Protein AF-A0A0D2I073-F1 (afdb_monomer)

Structure (mmCIF, N/CA/C/O backbone):
data_AF-A0A0D2I073-F1
#
_entry.id   AF-A0A0D2I073-F1
#
loop_
_atom_site.group_PDB
_atom_site.id
_atom_site.type_symbol
_atom_site.label_atom_id
_atom_site.label_alt_id
_atom_site.label_comp_id
_atom_site.label_asym_id
_atom_site.label_entity_id
_atom_site.label_seq_id
_atom_site.pdbx_PDB_ins_code
_atom_site.Cartn_x
_atom_site.Cartn_y
_atom_site.Cartn_z
_atom_site.occupancy
_atom_site.B_iso_or_equiv
_atom_site.auth_seq_id
_atom_site.auth_comp_id
_atom_site.auth_asym_id
_atom_site.auth_atom_id
_atom_site.pdbx_PDB_model_num
ATOM 1 N N . MET A 1 1 ? 15.709 17.221 -15.266 1.00 80.88 1 MET A N 1
ATOM 2 C CA . MET A 1 1 ? 14.458 16.594 -14.793 1.00 80.88 1 MET A CA 1
ATOM 3 C C . MET A 1 1 ? 14.017 17.313 -13.539 1.00 80.88 1 MET A C 1
ATOM 5 O O . MET A 1 1 ? 14.878 17.790 -12.811 1.00 80.88 1 MET A O 1
ATOM 9 N N . ASP A 1 2 ? 12.710 17.431 -13.332 1.00 91.00 2 ASP A N 1
ATOM 10 C CA . ASP A 1 2 ? 12.152 17.957 -12.087 1.00 91.00 2 ASP A CA 1
ATOM 11 C C . ASP A 1 2 ? 12.495 16.986 -10.938 1.00 91.00 2 ASP A C 1
ATOM 13 O O . ASP A 1 2 ? 12.183 15.798 -11.065 1.00 91.00 2 ASP A O 1
ATOM 17 N N . PRO A 1 3 ? 13.167 17.436 -9.860 1.00 91.12 3 PRO A N 1
ATOM 18 C CA . PRO A 1 3 ? 13.613 16.556 -8.779 1.00 91.12 3 PRO A CA 1
ATOM 19 C C . PRO A 1 3 ? 12.459 15.876 -8.035 1.00 91.12 3 PRO A C 1
ATOM 21 O O . PRO A 1 3 ? 12.685 14.848 -7.413 1.00 91.12 3 PRO A O 1
ATOM 24 N N . ARG A 1 4 ? 11.228 16.397 -8.144 1.00 90.69 4 ARG A N 1
ATOM 25 C CA . ARG A 1 4 ? 10.030 15.818 -7.516 1.00 90.69 4 ARG A CA 1
ATOM 26 C C . ARG A 1 4 ? 9.589 14.490 -8.133 1.00 90.69 4 ARG A C 1
ATOM 28 O O . ARG A 1 4 ? 8.797 13.774 -7.535 1.00 90.69 4 ARG A O 1
ATOM 35 N N . TYR A 1 5 ? 10.021 14.198 -9.362 1.00 90.38 5 TYR A N 1
ATOM 36 C CA . TYR A 1 5 ? 9.521 13.068 -10.156 1.00 90.38 5 TYR A CA 1
ATOM 37 C C . TYR A 1 5 ? 10.647 12.107 -10.541 1.00 90.38 5 TYR A C 1
ATOM 39 O O . TYR A 1 5 ? 10.745 11.662 -11.687 1.00 90.38 5 TYR A O 1
ATOM 47 N N . VAL A 1 6 ? 11.521 11.804 -9.580 1.00 88.62 6 VAL A N 1
ATOM 48 C CA . VAL A 1 6 ? 12.646 10.881 -9.754 1.00 88.62 6 VAL A CA 1
ATOM 49 C C . VAL A 1 6 ? 12.454 9.675 -8.841 1.00 88.62 6 VAL A C 1
ATOM 51 O O . VAL A 1 6 ? 12.635 9.767 -7.635 1.00 88.62 6 VAL A O 1
ATOM 54 N N . MET A 1 7 ? 12.133 8.518 -9.423 1.00 86.69 7 MET A N 1
ATOM 55 C CA . MET A 1 7 ? 12.088 7.253 -8.683 1.00 86.69 7 MET A CA 1
ATOM 56 C C . MET A 1 7 ? 13.390 6.475 -8.861 1.00 86.69 7 MET 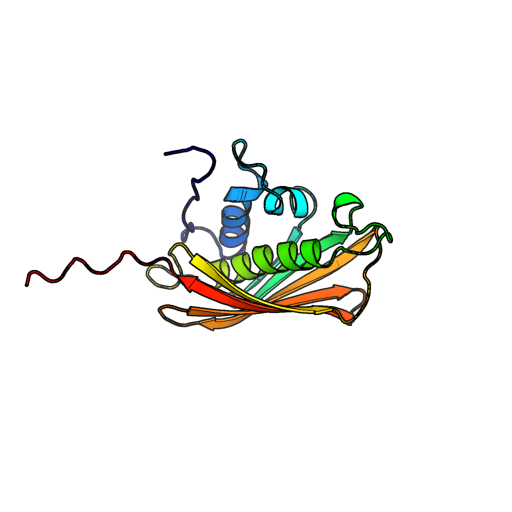A C 1
ATOM 58 O O . MET A 1 7 ? 13.836 6.258 -9.991 1.00 86.69 7 MET A O 1
ATOM 62 N N . LYS A 1 8 ? 13.981 6.001 -7.761 1.00 88.88 8 LYS A N 1
ATOM 63 C CA . LYS A 1 8 ? 15.064 5.014 -7.819 1.00 88.88 8 LYS A CA 1
ATOM 64 C C . LYS A 1 8 ? 14.485 3.658 -8.224 1.00 88.88 8 LYS A C 1
ATOM 66 O O . LYS A 1 8 ? 13.370 3.297 -7.844 1.00 88.88 8 LYS A O 1
ATOM 71 N N . GLY A 1 9 ? 15.256 2.907 -9.005 1.00 90.62 9 GLY A N 1
ATOM 72 C CA . GLY A 1 9 ? 14.909 1.538 -9.382 1.00 90.62 9 GLY A CA 1
ATOM 73 C C . GLY A 1 9 ? 14.921 0.573 -8.193 1.00 90.62 9 GLY A C 1
ATOM 74 O O . GLY A 1 9 ? 15.298 0.925 -7.076 1.00 90.62 9 GLY A O 1
ATOM 75 N N . ILE A 1 10 ? 14.523 -0.670 -8.452 1.00 94.75 10 ILE A N 1
ATOM 76 C CA . ILE A 1 10 ? 14.553 -1.746 -7.458 1.00 94.75 10 ILE A CA 1
ATOM 77 C C . ILE A 1 10 ? 16.004 -2.208 -7.258 1.00 94.75 10 ILE A C 1
ATOM 79 O O . ILE A 1 10 ? 16.651 -2.642 -8.211 1.00 94.75 10 ILE A O 1
ATOM 83 N N . ASP A 1 11 ? 16.503 -2.171 -6.020 1.00 95.81 11 ASP A N 1
ATOM 84 C CA . ASP A 1 11 ? 17.802 -2.756 -5.678 1.00 95.81 11 ASP A CA 1
ATOM 85 C C . ASP A 1 11 ? 17.664 -4.270 -5.441 1.00 95.81 11 ASP A C 1
ATOM 87 O O . ASP A 1 11 ? 17.177 -4.742 -4.408 1.00 95.81 11 ASP A O 1
ATOM 91 N N . PHE A 1 12 ? 18.084 -5.053 -6.436 1.00 96.81 12 PHE A N 1
ATOM 92 C CA . PHE A 1 12 ? 18.025 -6.512 -6.380 1.00 96.81 12 PHE A CA 1
ATOM 93 C C . PHE A 1 12 ? 19.094 -7.148 -5.482 1.00 96.81 12 PHE A C 1
ATOM 95 O O . PHE A 1 12 ? 18.963 -8.336 -5.185 1.00 96.81 12 PHE A O 1
ATOM 102 N N . SER A 1 13 ? 20.103 -6.392 -5.032 1.00 97.06 13 SER A N 1
ATOM 103 C CA . SER A 1 13 ? 21.147 -6.889 -4.124 1.00 97.06 13 SER A CA 1
ATOM 104 C C . SER A 1 13 ? 20.671 -7.011 -2.673 1.00 97.06 13 SER A C 1
ATOM 106 O O . SER A 1 13 ? 21.214 -7.809 -1.908 1.00 97.06 13 SER A O 1
ATOM 108 N N . LEU A 1 14 ? 19.624 -6.265 -2.305 1.00 97.38 14 LEU A N 1
ATOM 109 C CA . LEU A 1 14 ? 19.027 -6.312 -0.976 1.00 97.38 14 LEU A CA 1
ATOM 110 C C . LEU A 1 14 ? 18.220 -7.603 -0.760 1.00 97.38 14 LEU A C 1
ATOM 112 O O . LEU A 1 14 ? 17.572 -8.096 -1.699 1.00 97.38 14 LEU A O 1
ATOM 116 N N . PRO A 1 15 ? 18.171 -8.123 0.485 1.00 97.50 15 PRO A N 1
ATOM 117 C CA . PRO A 1 15 ? 17.212 -9.159 0.830 1.00 97.50 15 PRO A CA 1
ATOM 118 C C . PRO A 1 15 ? 15.774 -8.664 0.608 1.00 97.50 15 PRO A C 1
ATOM 120 O O . PRO A 1 15 ? 15.489 -7.466 0.570 1.00 97.50 15 PRO A O 1
ATOM 123 N N . LEU A 1 16 ? 14.852 -9.606 0.397 1.00 97.44 16 LEU A N 1
ATOM 124 C CA . LEU A 1 16 ? 13.526 -9.317 -0.157 1.00 97.44 16 LEU A CA 1
ATOM 125 C C . LEU A 1 16 ? 12.739 -8.267 0.645 1.00 97.44 16 LEU A C 1
ATOM 127 O O . LEU A 1 16 ? 12.080 -7.409 0.059 1.00 97.44 16 LEU A O 1
ATOM 131 N N . ARG A 1 17 ? 12.804 -8.331 1.977 1.00 97.56 17 ARG A N 1
ATOM 132 C CA . ARG A 1 17 ? 12.098 -7.388 2.848 1.00 97.56 17 ARG A CA 1
ATOM 133 C C . ARG A 1 17 ? 12.689 -5.984 2.734 1.00 97.56 17 ARG A C 1
ATOM 135 O O . ARG A 1 17 ? 11.946 -5.019 2.575 1.00 97.56 17 ARG A O 1
ATOM 142 N N . GLU A 1 18 ? 14.010 -5.879 2.777 1.00 97.56 18 GLU A N 1
ATOM 143 C CA . GLU A 1 18 ? 14.757 -4.627 2.684 1.00 97.56 18 GLU A CA 1
ATOM 144 C C . GLU A 1 18 ? 14.563 -3.976 1.316 1.00 97.56 18 GLU A C 1
ATOM 146 O O . GLU A 1 18 ? 14.343 -2.774 1.257 1.00 97.56 18 GLU A O 1
ATOM 151 N N . ARG A 1 19 ? 14.525 -4.760 0.233 1.00 96.38 19 ARG A N 1
ATOM 152 C CA . ARG A 1 19 ? 14.188 -4.276 -1.115 1.00 96.38 19 ARG A CA 1
ATOM 153 C C . ARG A 1 19 ? 12.846 -3.550 -1.148 1.00 96.38 19 ARG A C 1
ATOM 155 O O . ARG A 1 19 ? 12.737 -2.475 -1.730 1.00 96.38 19 ARG A O 1
ATOM 162 N N . VAL A 1 20 ? 11.818 -4.154 -0.554 1.00 97.31 20 VAL A N 1
ATOM 163 C CA . VAL A 1 20 ? 10.467 -3.583 -0.528 1.00 97.31 20 VAL A CA 1
ATOM 164 C C . VAL A 1 20 ? 10.431 -2.293 0.291 1.00 97.31 20 VAL A C 1
ATOM 166 O O . VAL A 1 20 ? 9.860 -1.298 -0.154 1.00 97.31 20 VAL A O 1
ATOM 169 N N . ILE A 1 21 ? 11.064 -2.300 1.465 1.00 96.31 21 ILE A N 1
ATOM 170 C CA . ILE A 1 21 ? 11.138 -1.127 2.343 1.00 96.31 21 ILE A CA 1
ATOM 171 C C . ILE A 1 21 ? 11.914 0.002 1.659 1.00 96.31 21 ILE A C 1
ATOM 173 O O . ILE A 1 21 ? 11.433 1.129 1.619 1.00 96.31 21 ILE A O 1
ATOM 177 N N . GLU A 1 22 ? 13.075 -0.292 1.074 1.00 95.69 22 GLU A N 1
ATOM 178 C CA . GLU A 1 22 ? 13.909 0.704 0.400 1.00 95.69 22 GLU A CA 1
ATOM 179 C C . GLU A 1 22 ? 13.203 1.297 -0.823 1.00 95.69 22 GLU A C 1
ATOM 181 O O . GLU A 1 22 ? 13.269 2.503 -1.051 1.00 95.69 22 GLU A O 1
ATOM 186 N N . TYR A 1 23 ? 12.439 0.490 -1.566 1.00 95.06 23 TYR A N 1
ATOM 187 C CA . TYR A 1 23 ? 11.614 1.018 -2.647 1.00 95.06 23 TYR A CA 1
ATOM 188 C C . TYR A 1 23 ? 10.538 1.986 -2.133 1.00 95.06 23 TYR A C 1
ATOM 190 O O . TYR A 1 23 ? 10.316 3.031 -2.742 1.00 95.06 23 TYR A O 1
ATOM 198 N N . GLN A 1 24 ? 9.892 1.683 -1.004 1.00 94.31 24 GLN A N 1
ATOM 199 C CA . GLN A 1 24 ? 8.856 2.539 -0.417 1.00 94.31 24 GLN A CA 1
ATOM 200 C C . GLN A 1 24 ? 9.396 3.918 0.005 1.00 94.31 24 GLN A C 1
ATOM 202 O O . GLN A 1 24 ? 8.706 4.933 -0.120 1.00 94.31 24 GLN A O 1
ATOM 207 N N . LYS A 1 25 ? 10.659 3.986 0.440 1.00 93.88 25 LYS A N 1
ATOM 208 C CA . LYS A 1 25 ? 11.310 5.249 0.821 1.00 93.88 25 LYS A CA 1
ATOM 209 C C . LYS A 1 25 ? 11.401 6.262 -0.313 1.00 93.88 25 LYS A C 1
ATOM 211 O O . LYS A 1 25 ? 11.482 7.452 -0.027 1.00 93.88 25 LYS A O 1
ATOM 216 N N . ASN A 1 26 ? 11.327 5.823 -1.575 1.00 91.50 26 ASN A N 1
ATOM 217 C CA . ASN A 1 26 ? 11.340 6.731 -2.724 1.00 91.50 26 ASN A CA 1
ATOM 218 C C . ASN A 1 26 ? 10.254 7.810 -2.669 1.00 91.50 26 ASN A C 1
ATOM 220 O O . ASN A 1 26 ? 10.450 8.859 -3.261 1.00 91.50 26 ASN A O 1
ATOM 224 N N . PHE A 1 27 ? 9.125 7.561 -2.003 1.00 90.19 27 PHE A N 1
ATOM 225 C CA . PHE A 1 27 ? 8.066 8.562 -1.850 1.00 90.19 27 PHE A CA 1
ATOM 226 C C . PHE A 1 27 ? 7.795 8.922 -0.385 1.00 90.19 27 PHE A C 1
ATOM 228 O O . PHE A 1 27 ? 7.340 10.027 -0.101 1.00 90.19 27 PHE A O 1
ATOM 235 N N . LEU A 1 28 ? 8.105 8.039 0.573 1.00 94.19 28 LEU A N 1
ATOM 236 C CA . LEU A 1 28 ? 7.921 8.353 1.995 1.00 94.19 28 LEU A CA 1
ATOM 237 C C . LEU A 1 28 ? 8.988 9.300 2.555 1.00 94.19 28 LEU A C 1
ATOM 239 O O . LEU A 1 28 ? 8.660 10.133 3.402 1.00 94.19 28 LEU A O 1
ATOM 243 N N . GLU A 1 29 ? 10.234 9.177 2.089 1.00 94.19 29 GLU A N 1
ATOM 244 C CA . GLU A 1 29 ? 11.407 9.871 2.642 1.00 94.19 29 GLU A CA 1
ATOM 245 C C . GLU A 1 29 ? 12.061 10.848 1.647 1.00 94.19 29 GLU A C 1
ATOM 247 O O . GLU A 1 29 ? 13.080 11.454 1.973 1.00 94.19 29 GLU A O 1
ATOM 252 N N . ASP A 1 30 ? 11.500 11.031 0.445 1.00 93.94 30 ASP A N 1
ATOM 253 C CA . ASP A 1 30 ? 12.025 12.004 -0.520 1.00 93.94 30 ASP A CA 1
ATOM 254 C C . ASP A 1 30 ? 11.746 13.445 -0.046 1.00 93.94 30 ASP A C 1
ATOM 256 O O . ASP A 1 30 ? 10.582 13.847 0.036 1.00 93.94 30 ASP A O 1
ATOM 260 N N . PRO A 1 31 ? 12.785 14.257 0.239 1.00 93.81 31 PRO A N 1
ATOM 261 C CA . PRO A 1 31 ? 12.608 15.634 0.697 1.00 93.81 31 PRO A CA 1
ATOM 262 C C . PRO A 1 31 ? 12.015 16.562 -0.373 1.00 93.81 31 PRO A C 1
ATOM 264 O O . PRO A 1 31 ? 11.593 17.670 -0.049 1.00 93.81 31 PRO A O 1
ATOM 267 N N . ASN A 1 32 ? 11.997 16.140 -1.640 1.00 95.00 32 ASN A N 1
ATOM 268 C CA . ASN A 1 32 ? 11.430 16.906 -2.745 1.00 95.00 32 ASN A CA 1
ATOM 269 C C . ASN A 1 32 ? 9.980 16.505 -3.049 1.00 95.00 32 ASN A C 1
ATOM 271 O O . ASN A 1 32 ? 9.337 17.172 -3.858 1.00 95.00 32 ASN A O 1
ATOM 275 N N . PHE A 1 33 ? 9.448 15.447 -2.428 1.00 94.25 33 PHE A N 1
ATOM 276 C CA . PHE A 1 33 ? 8.113 14.933 -2.718 1.00 94.25 33 PHE A CA 1
ATOM 277 C C . PHE A 1 33 ? 7.195 14.986 -1.490 1.00 94.25 33 PHE A C 1
ATOM 279 O O . PHE A 1 33 ? 7.474 14.425 -0.431 1.00 94.25 33 PHE A O 1
ATOM 286 N N . ASP A 1 34 ? 6.049 15.647 -1.652 1.00 93.00 34 ASP A N 1
ATOM 287 C CA . ASP A 1 34 ? 5.011 15.753 -0.621 1.00 93.00 34 ASP A CA 1
ATOM 288 C C . ASP A 1 34 ? 3.623 15.524 -1.233 1.00 93.00 34 ASP A C 1
ATOM 290 O O . ASP A 1 34 ? 2.741 16.382 -1.231 1.00 93.00 34 ASP A O 1
ATOM 294 N N . GLY A 1 35 ? 3.469 14.364 -1.876 1.00 93.38 35 GLY A N 1
ATOM 295 C CA . GLY A 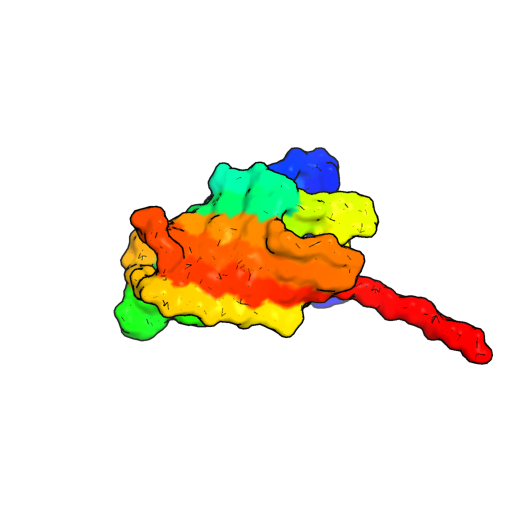1 35 ? 2.208 13.925 -2.466 1.00 93.38 35 GLY A CA 1
ATOM 296 C C . GLY A 1 35 ? 1.194 13.439 -1.428 1.00 93.38 35 GLY A C 1
ATOM 297 O O . GLY A 1 35 ? 1.526 13.129 -0.283 1.00 93.38 35 GLY A O 1
ATOM 298 N N . PHE A 1 36 ? -0.072 13.337 -1.840 1.00 93.94 36 PHE A N 1
ATOM 299 C CA . PHE A 1 36 ? -1.153 12.845 -0.973 1.00 93.94 36 PHE A CA 1
ATOM 300 C C . PHE A 1 36 ? -0.951 11.381 -0.536 1.00 93.94 36 PHE A C 1
ATOM 302 O O . PHE A 1 36 ? -1.451 10.968 0.507 1.00 93.94 36 PHE A O 1
ATOM 309 N N . ASP A 1 37 ? -0.230 10.600 -1.334 1.00 92.81 37 ASP A N 1
ATOM 310 C CA . ASP A 1 37 ? 0.204 9.234 -1.061 1.00 92.81 37 ASP A CA 1
ATOM 311 C C . ASP A 1 37 ? 1.284 9.178 0.020 1.00 92.81 37 ASP A C 1
ATOM 313 O O . ASP A 1 37 ? 1.138 8.434 0.993 1.00 92.81 37 ASP A O 1
ATOM 317 N N . ALA A 1 38 ? 2.317 10.016 -0.100 1.00 94.94 38 ALA A N 1
ATOM 318 C CA . ALA A 1 38 ? 3.325 10.178 0.937 1.00 94.94 38 ALA A CA 1
ATOM 319 C C . ALA A 1 38 ? 2.668 10.624 2.246 1.00 94.94 38 ALA A C 1
ATOM 321 O O . ALA A 1 38 ? 2.868 9.993 3.282 1.00 94.94 38 ALA A O 1
ATOM 322 N N . TYR A 1 39 ? 1.805 11.640 2.187 1.00 94.25 39 TYR A N 1
ATOM 323 C CA . TYR A 1 39 ? 1.067 12.139 3.345 1.00 94.25 39 TYR A CA 1
ATOM 324 C C . TYR A 1 39 ? 0.217 11.055 4.027 1.00 94.25 39 TYR A C 1
ATOM 326 O O . TYR A 1 39 ? 0.189 10.992 5.251 1.00 94.25 39 TYR A O 1
ATOM 3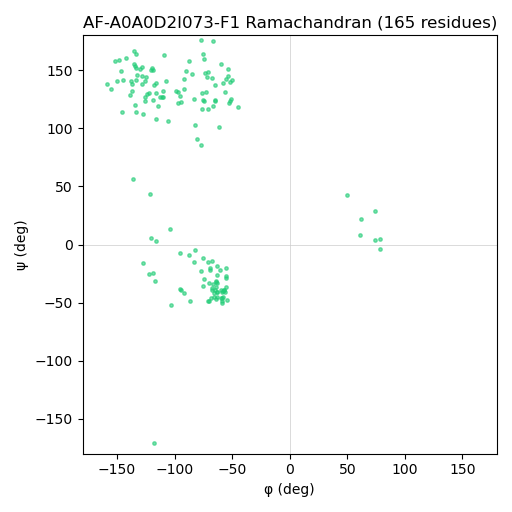34 N N . ALA A 1 40 ? -0.421 10.163 3.260 1.00 95.38 40 ALA A N 1
ATOM 335 C CA . ALA A 1 40 ? -1.278 9.114 3.812 1.00 95.38 40 ALA A CA 1
ATOM 336 C C . ALA A 1 40 ? -0.525 8.011 4.584 1.00 95.38 40 ALA A C 1
ATOM 338 O O . ALA A 1 40 ? -1.133 7.291 5.378 1.00 95.38 40 ALA A O 1
ATOM 339 N N . LEU A 1 41 ? 0.774 7.826 4.327 1.00 95.75 41 LEU A N 1
ATOM 340 C CA . LEU A 1 41 ? 1.544 6.681 4.832 1.00 95.75 41 LEU A CA 1
ATOM 341 C C . LEU A 1 41 ? 2.759 7.068 5.685 1.00 95.75 41 LEU A C 1
ATOM 343 O O . LEU A 1 41 ? 3.203 6.266 6.515 1.00 95.75 41 LEU A O 1
ATOM 347 N N . ARG A 1 42 ? 3.312 8.271 5.493 1.00 92.19 42 ARG A N 1
ATOM 348 C CA . ARG A 1 42 ? 4.540 8.730 6.154 1.00 92.19 42 ARG A CA 1
ATOM 349 C C . ARG A 1 42 ? 4.399 8.634 7.674 1.00 92.19 42 ARG A C 1
ATOM 351 O O . ARG A 1 42 ? 3.413 9.079 8.253 1.00 92.19 42 ARG A O 1
ATOM 358 N N . ASN A 1 43 ? 5.408 8.044 8.314 1.00 88.31 43 ASN A N 1
ATOM 359 C CA . ASN A 1 43 ? 5.502 7.833 9.766 1.00 88.31 43 ASN A CA 1
ATOM 360 C C . ASN A 1 43 ? 4.398 6.967 10.405 1.00 88.31 43 ASN A C 1
ATOM 362 O O . ASN A 1 43 ? 4.352 6.877 11.628 1.00 88.31 43 ASN A O 1
ATOM 366 N N . ASN A 1 44 ? 3.531 6.325 9.618 1.00 92.06 44 ASN A N 1
ATOM 367 C CA . ASN A 1 44 ? 2.386 5.571 10.137 1.00 92.06 44 ASN A CA 1
ATOM 368 C C . ASN A 1 44 ? 2.312 4.128 9.606 1.00 92.06 44 ASN A C 1
ATOM 370 O O . ASN A 1 44 ? 1.608 3.294 10.165 1.00 92.06 44 ASN A O 1
ATOM 374 N N . VAL A 1 45 ? 3.044 3.807 8.535 1.00 96.06 45 VAL A N 1
ATOM 375 C CA . VAL A 1 45 ? 3.036 2.471 7.931 1.00 96.06 45 VAL A CA 1
ATOM 376 C C . VAL A 1 45 ? 4.233 1.626 8.369 1.00 96.06 45 VAL A C 1
ATOM 378 O O . VAL A 1 45 ? 5.382 2.063 8.315 1.00 96.06 45 VAL A O 1
ATOM 381 N N . ARG A 1 46 ? 3.975 0.379 8.777 1.00 96.81 46 ARG A N 1
ATOM 382 C CA . ARG A 1 46 ? 4.999 -0.569 9.238 1.00 96.81 46 ARG A CA 1
ATOM 383 C C . ARG A 1 46 ? 4.936 -1.878 8.462 1.00 96.81 46 ARG A C 1
ATOM 385 O O . ARG A 1 46 ? 3.893 -2.521 8.408 1.00 96.81 46 ARG A O 1
ATOM 392 N N . CYS A 1 47 ? 6.068 -2.298 7.894 1.00 97.75 47 CYS A N 1
ATOM 393 C CA . CYS A 1 47 ? 6.202 -3.584 7.203 1.00 97.75 47 CYS A CA 1
ATOM 394 C C . CYS A 1 47 ? 6.286 -4.742 8.203 1.00 97.75 47 CYS A C 1
ATOM 396 O O . CYS A 1 47 ? 7.191 -4.773 9.047 1.00 97.75 47 CYS A O 1
ATOM 398 N N . ILE A 1 48 ? 5.391 -5.718 8.072 1.00 98.31 48 ILE A N 1
ATOM 399 C CA . ILE A 1 48 ? 5.267 -6.835 9.012 1.00 98.31 48 ILE A CA 1
ATOM 400 C C . ILE A 1 48 ? 5.879 -8.093 8.421 1.00 98.31 48 ILE A C 1
ATOM 402 O O . ILE A 1 48 ? 6.717 -8.725 9.059 1.00 98.31 48 ILE A O 1
ATOM 406 N N . SER A 1 49 ? 5.479 -8.455 7.205 1.00 98.31 49 SER A N 1
ATOM 407 C CA . SER A 1 49 ? 6.007 -9.627 6.517 1.00 98.31 49 SER A CA 1
ATOM 408 C C . SER A 1 49 ? 6.063 -9.395 5.012 1.00 98.31 49 SER A C 1
ATOM 410 O O . SER A 1 49 ? 5.271 -8.641 4.444 1.00 98.31 49 SER A O 1
ATOM 412 N N . VAL A 1 50 ? 7.039 -10.032 4.366 1.00 98.56 50 VAL A N 1
ATOM 413 C CA . VAL A 1 50 ? 7.237 -9.979 2.917 1.00 98.56 50 VAL A CA 1
ATOM 414 C C . VAL A 1 50 ? 7.555 -11.382 2.429 1.00 98.56 50 VAL A C 1
ATOM 416 O O . VAL A 1 50 ? 8.415 -12.069 2.974 1.00 98.56 50 VAL A O 1
ATOM 419 N N . SER A 1 51 ? 6.868 -11.782 1.372 1.00 98.19 51 SER A N 1
ATOM 420 C CA . SER A 1 51 ? 7.135 -12.971 0.574 1.00 98.19 51 SER A CA 1
ATOM 421 C C . SER A 1 51 ? 7.034 -12.597 -0.911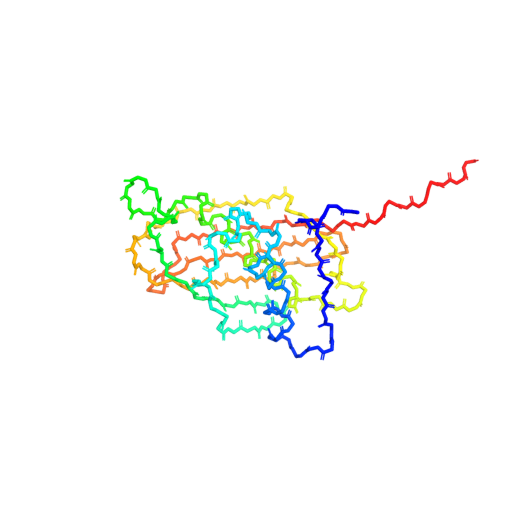 1.00 98.19 51 SER A C 1
ATOM 423 O O . SER A 1 51 ? 6.506 -11.526 -1.223 1.00 98.19 51 SER A O 1
ATOM 425 N N . PRO A 1 52 ? 7.501 -13.445 -1.844 1.00 96.06 52 PRO A N 1
ATOM 426 C CA . PRO A 1 52 ? 7.552 -13.089 -3.262 1.00 96.06 52 PRO A CA 1
ATOM 427 C C . PRO A 1 52 ? 6.218 -12.638 -3.864 1.00 96.06 52 PRO A C 1
ATOM 429 O O . PRO A 1 52 ? 6.2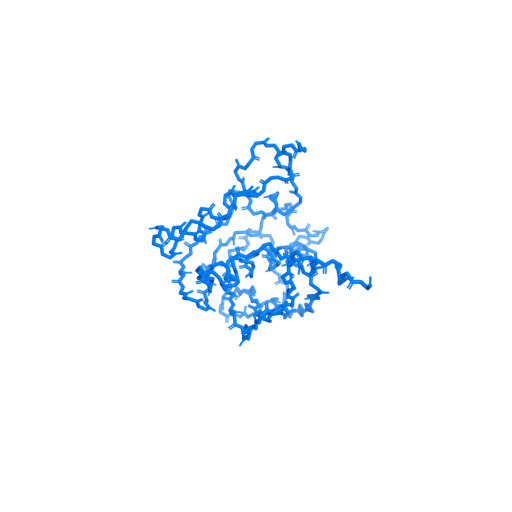15 -11.850 -4.799 1.00 96.06 52 PRO A O 1
ATOM 432 N N . THR A 1 53 ? 5.082 -13.107 -3.351 1.00 96.88 53 THR A N 1
ATOM 433 C CA . THR A 1 53 ? 3.752 -12.794 -3.900 1.00 96.88 53 THR A CA 1
ATOM 434 C C . THR A 1 53 ? 2.834 -12.114 -2.898 1.00 96.88 53 THR A C 1
ATOM 436 O O . THR A 1 53 ? 1.656 -11.939 -3.192 1.00 96.88 53 THR A O 1
ATOM 439 N N . ARG A 1 54 ? 3.329 -11.763 -1.706 1.00 98.50 54 ARG A N 1
ATOM 440 C CA . ARG A 1 54 ? 2.482 -11.245 -0.632 1.00 98.50 54 ARG A CA 1
ATOM 441 C C . ARG A 1 54 ? 3.255 -10.378 0.342 1.00 98.50 54 ARG A C 1
ATOM 443 O O . ARG A 1 54 ? 4.310 -10.783 0.830 1.00 98.50 54 ARG A O 1
ATOM 450 N N . THR A 1 55 ? 2.687 -9.226 0.670 1.00 98.75 55 THR A N 1
ATOM 451 C CA . THR A 1 55 ? 3.203 -8.300 1.683 1.00 98.75 55 THR A CA 1
ATOM 452 C C . THR A 1 55 ? 2.129 -8.007 2.710 1.00 98.75 55 THR A C 1
ATOM 454 O O . THR A 1 55 ? 0.958 -7.853 2.358 1.00 98.75 55 THR A O 1
ATOM 457 N N . GLU A 1 56 ? 2.535 -7.860 3.962 1.00 98.75 56 GLU A N 1
ATOM 458 C CA . GLU A 1 56 ? 1.650 -7.416 5.023 1.00 98.75 56 GLU A CA 1
ATOM 459 C C . GLU A 1 56 ? 2.205 -6.205 5.752 1.00 98.75 56 GLU A C 1
ATOM 461 O O . GLU A 1 56 ? 3.392 -6.131 6.087 1.00 98.75 56 GLU A O 1
ATOM 466 N N . TRP A 1 57 ? 1.293 -5.306 6.076 1.00 98.69 57 TRP A N 1
ATOM 467 C CA . TRP A 1 57 ? 1.571 -4.029 6.694 1.00 98.69 57 TRP A CA 1
ATOM 468 C C . TRP A 1 57 ? 0.626 -3.789 7.861 1.00 98.69 57 TRP A C 1
ATOM 470 O O . TRP A 1 57 ? -0.416 -4.435 7.998 1.00 98.69 57 TRP A O 1
ATOM 480 N N . GLU A 1 58 ? 0.996 -2.834 8.693 1.00 98.50 58 GLU A N 1
ATOM 481 C CA . GLU A 1 58 ? 0.174 -2.320 9.775 1.00 98.50 58 GLU A CA 1
ATOM 482 C C . GLU A 1 58 ? 0.221 -0.795 9.760 1.00 98.50 58 GLU A C 1
ATOM 484 O O . GLU A 1 58 ? 1.277 -0.224 9.478 1.00 98.50 58 GLU A O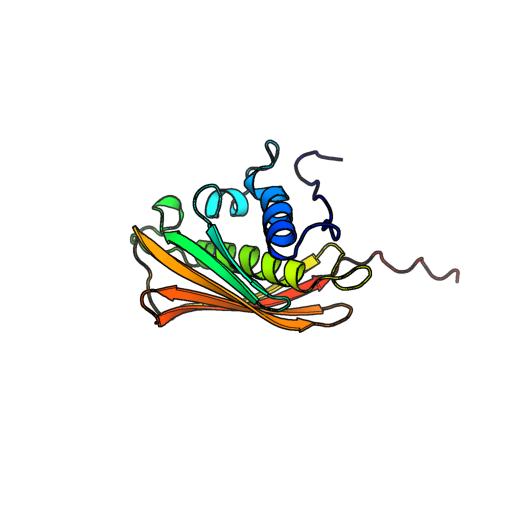 1
ATOM 489 N N . LEU A 1 59 ? -0.914 -0.153 10.033 1.00 97.69 59 LEU A N 1
ATOM 490 C CA . LEU A 1 59 ? -0.999 1.291 10.249 1.00 97.69 59 LEU A CA 1
ATOM 491 C C . LEU A 1 59 ? -2.170 1.653 11.169 1.00 97.69 59 LEU A C 1
ATOM 493 O O . LEU A 1 59 ? -3.138 0.896 11.278 1.00 97.69 59 LEU A O 1
ATOM 497 N N . GLU A 1 60 ? -2.098 2.823 11.795 1.00 98.25 60 GLU A N 1
ATOM 498 C CA . GLU A 1 60 ? -3.194 3.415 12.566 1.00 98.25 60 GLU A CA 1
ATOM 499 C C . GLU A 1 60 ? -4.053 4.326 11.674 1.00 98.25 60 GLU A C 1
ATOM 501 O O . GLU A 1 60 ? -3.543 5.039 10.809 1.00 98.25 60 GLU A O 1
ATOM 506 N N . ILE A 1 61 ? -5.374 4.342 11.852 1.00 98.06 61 ILE A N 1
ATOM 507 C CA . ILE A 1 61 ? -6.237 5.291 11.140 1.00 98.06 61 ILE A CA 1
ATOM 508 C C . ILE A 1 61 ? -6.192 6.653 11.836 1.00 98.06 61 ILE A C 1
ATOM 510 O O . ILE A 1 61 ? -6.981 6.944 12.730 1.00 98.06 61 ILE A O 1
ATOM 514 N N . LEU A 1 62 ? -5.266 7.499 11.395 1.00 97.69 62 LEU A N 1
ATOM 515 C CA . LEU A 1 62 ? -5.073 8.850 11.919 1.00 97.69 62 LEU A CA 1
ATOM 516 C C . LEU A 1 62 ? -6.163 9.836 11.440 1.00 97.69 62 LEU A C 1
ATOM 518 O O . LEU A 1 62 ? -6.788 9.607 10.396 1.00 97.69 62 LEU A O 1
ATOM 522 N N . PRO A 1 63 ? -6.367 10.978 12.133 1.00 97.50 63 PRO A N 1
ATOM 523 C CA . PRO A 1 63 ? -7.436 11.933 11.811 1.00 97.50 63 PRO A CA 1
ATOM 524 C C . PRO A 1 63 ? -7.420 12.429 10.359 1.00 97.50 63 PRO A C 1
ATOM 526 O O . PRO A 1 63 ? -8.464 12.577 9.730 1.00 97.50 63 PRO A O 1
ATOM 529 N N . HIS A 1 64 ? -6.232 12.632 9.786 1.00 96.38 64 HIS A N 1
ATOM 530 C CA . HIS A 1 64 ? -6.080 13.112 8.410 1.00 96.38 64 HIS A CA 1
ATOM 531 C C . HIS A 1 64 ? -6.474 12.075 7.341 1.00 96.38 64 HIS A C 1
ATOM 533 O O . HIS A 1 64 ? -6.664 12.430 6.180 1.00 96.38 64 HIS A O 1
ATOM 539 N N . LEU A 1 65 ? -6.614 10.799 7.718 1.00 98.00 65 LEU A N 1
ATOM 540 C CA . LEU A 1 65 ? -7.124 9.730 6.855 1.00 98.00 65 LEU A CA 1
ATOM 541 C C . LEU A 1 65 ? -8.653 9.629 6.912 1.00 98.00 65 LEU A C 1
ATOM 543 O O . LEU A 1 65 ? -9.254 8.879 6.137 1.00 98.00 65 LEU A O 1
ATOM 547 N N . CYS A 1 66 ? -9.295 10.346 7.835 1.00 98.38 66 CYS A N 1
ATOM 548 C CA . CYS A 1 66 ? -10.722 10.248 8.075 1.00 98.38 66 CYS A CA 1
ATOM 549 C C . CYS A 1 66 ? -11.535 11.224 7.218 1.00 98.38 66 CYS A C 1
ATOM 551 O O . CYS A 1 66 ? -11.119 12.325 6.869 1.00 98.38 66 CYS A O 1
ATOM 553 N N . ASN A 1 67 ? -12.757 10.814 6.892 1.00 98.31 67 ASN A N 1
ATOM 554 C CA . ASN A 1 67 ? -13.790 11.704 6.384 1.00 98.31 67 ASN A CA 1
ATOM 555 C C . ASN A 1 67 ? -14.408 12.531 7.528 1.00 98.31 67 ASN A C 1
ATOM 557 O O . ASN A 1 67 ? -14.146 12.287 8.705 1.00 98.31 67 ASN A O 1
ATOM 561 N N . LYS A 1 68 ? -15.317 13.460 7.194 1.00 97.62 68 LYS A N 1
ATOM 562 C CA . LYS A 1 68 ? -16.029 14.311 8.172 1.00 97.62 68 LYS A CA 1
ATOM 563 C C . LYS A 1 68 ? -16.779 13.528 9.263 1.00 97.62 68 LYS A C 1
ATOM 565 O O . LYS A 1 68 ? -17.106 14.081 10.305 1.00 97.62 68 LYS A O 1
ATOM 570 N N . GLY A 1 69 ? -17.074 12.252 9.028 1.00 97.81 69 GLY A N 1
ATOM 571 C CA . GLY A 1 69 ? -17.696 11.380 10.011 1.00 97.81 69 GLY A CA 1
ATOM 572 C C . GLY A 1 69 ? -16.726 10.766 11.024 1.00 97.81 69 GLY A C 1
ATOM 573 O O . GLY A 1 69 ? -17.214 10.053 11.897 1.00 97.81 69 GLY A O 1
ATOM 574 N N . GLY A 1 70 ? -15.408 10.954 10.914 1.00 98.06 70 GLY A N 1
ATOM 575 C CA . GLY A 1 70 ? -14.422 10.267 11.766 1.00 98.06 70 GLY A CA 1
ATOM 576 C C . GLY A 1 70 ? -14.234 8.786 11.404 1.00 98.06 70 GLY A C 1
ATOM 577 O O . GLY A 1 70 ? -14.000 7.948 12.272 1.00 98.06 70 GLY A O 1
ATOM 578 N N . LYS A 1 71 ? -14.439 8.433 10.127 1.00 98.69 71 LYS A N 1
ATOM 579 C CA . LYS A 1 71 ? -14.179 7.091 9.583 1.00 98.69 71 LYS A CA 1
ATOM 580 C C . LYS A 1 71 ? -13.165 7.196 8.462 1.00 98.69 71 LYS A C 1
ATOM 582 O O . LYS A 1 71 ? -13.190 8.192 7.740 1.00 98.69 71 LYS A O 1
ATOM 587 N N . LEU A 1 72 ? -12.361 6.155 8.265 1.00 98.69 72 LEU A N 1
ATOM 588 C CA . LEU A 1 72 ? -11.421 6.048 7.152 1.00 98.69 72 LEU A CA 1
ATOM 589 C C . LEU A 1 72 ? -12.096 6.472 5.839 1.00 98.69 72 LEU A C 1
ATOM 591 O O . LEU A 1 72 ? -13.097 5.890 5.410 1.00 98.69 72 LEU A O 1
ATOM 595 N N . HIS A 1 73 ? -11.567 7.528 5.223 1.00 98.69 73 HIS A N 1
ATOM 596 C CA . HIS A 1 73 ? -12.097 8.072 3.984 1.00 98.69 73 HIS A CA 1
ATOM 597 C C . HIS A 1 73 ? -11.929 7.042 2.862 1.00 98.69 73 HIS A C 1
ATOM 599 O O . HIS A 1 73 ? -10.866 6.437 2.721 1.00 98.69 73 HIS A O 1
ATOM 605 N N . GLY A 1 74 ? -12.947 6.870 2.013 1.00 98.56 74 GLY A N 1
ATOM 606 C CA . GLY A 1 74 ? -12.899 5.871 0.938 1.00 98.56 74 GLY A CA 1
ATOM 607 C C . GLY A 1 74 ? -11.715 6.077 -0.014 1.00 98.56 74 GLY A C 1
ATOM 608 O O . GLY A 1 74 ? -11.027 5.121 -0.369 1.00 98.56 74 GLY A O 1
ATOM 609 N N . GLY A 1 75 ? -11.426 7.338 -0.346 1.00 98.50 75 GLY A N 1
ATOM 610 C CA . GLY A 1 75 ? -10.235 7.726 -1.103 1.00 98.50 75 GLY A CA 1
ATOM 611 C C . GLY A 1 75 ? -8.925 7.424 -0.372 1.00 98.50 75 GLY A C 1
ATOM 612 O O . GLY A 1 75 ? -8.023 6.886 -0.994 1.00 98.50 75 GLY A O 1
ATOM 613 N N . ALA A 1 76 ? -8.834 7.662 0.943 1.00 98.44 76 ALA A N 1
ATOM 614 C CA . ALA A 1 76 ? -7.622 7.350 1.707 1.00 98.44 76 ALA A CA 1
ATOM 615 C C . ALA A 1 76 ? -7.363 5.836 1.749 1.00 98.44 76 ALA A C 1
ATOM 617 O O . ALA A 1 76 ? -6.243 5.396 1.513 1.00 98.44 76 ALA A O 1
ATOM 618 N N . ALA A 1 77 ? -8.409 5.026 1.944 1.00 98.69 77 ALA A N 1
ATOM 619 C CA . ALA A 1 77 ? -8.310 3.571 1.836 1.00 98.69 77 ALA A CA 1
ATOM 620 C C . ALA A 1 77 ? -7.828 3.121 0.444 1.00 98.69 77 ALA A C 1
ATOM 622 O O . ALA A 1 77 ? -7.009 2.210 0.343 1.00 98.69 77 ALA A O 1
ATOM 623 N N . CYS A 1 78 ? -8.312 3.768 -0.622 1.00 98.75 78 CYS A N 1
ATOM 624 C CA . CYS A 1 78 ? -7.852 3.512 -1.986 1.00 98.75 78 CYS A CA 1
ATOM 625 C C . CYS A 1 78 ? -6.371 3.866 -2.153 1.00 98.75 78 CYS A C 1
ATOM 627 O O . CYS A 1 78 ? -5.627 3.056 -2.691 1.00 98.75 78 CYS A O 1
ATOM 629 N N . THR A 1 79 ? -5.925 5.016 -1.644 1.00 98.44 79 THR A N 1
ATOM 630 C CA . THR A 1 79 ? -4.516 5.441 -1.667 1.00 98.44 79 THR A CA 1
ATOM 631 C C . THR A 1 79 ? -3.609 4.452 -0.943 1.00 98.44 79 THR A C 1
ATOM 633 O O . THR A 1 79 ? -2.570 4.065 -1.476 1.00 98.44 79 THR A O 1
ATOM 636 N N . ILE A 1 80 ? -4.015 4.015 0.254 1.00 98.50 80 ILE A N 1
ATOM 637 C CA . ILE A 1 80 ? -3.284 3.026 1.053 1.00 98.50 80 ILE A CA 1
ATOM 638 C C . ILE A 1 80 ? -3.141 1.725 0.258 1.00 98.50 80 ILE A C 1
ATOM 640 O O . ILE A 1 80 ? -2.032 1.217 0.112 1.00 98.50 80 ILE A O 1
ATOM 644 N N . LEU A 1 81 ? -4.237 1.195 -0.296 1.00 98.75 81 LEU A N 1
ATOM 645 C CA . LEU A 1 81 ? -4.188 -0.043 -1.075 1.00 98.75 81 LEU A CA 1
ATOM 646 C C . LEU A 1 81 ? -3.427 0.122 -2.399 1.00 98.75 81 LEU A C 1
ATOM 648 O O . LEU A 1 81 ? -2.683 -0.782 -2.774 1.00 98.75 81 LEU A O 1
ATOM 652 N N . ASP A 1 82 ? -3.546 1.251 -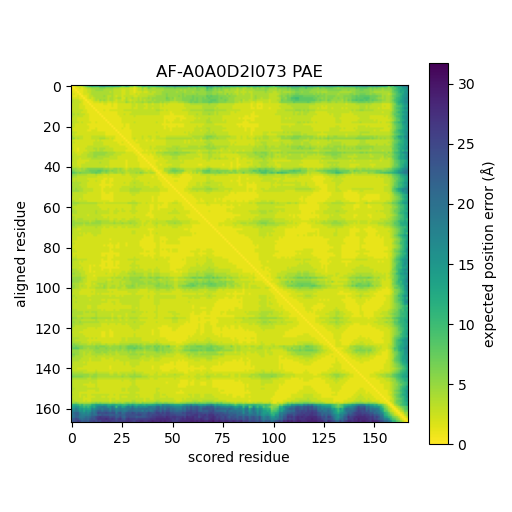3.097 1.00 98.50 82 ASP A N 1
ATOM 653 C CA . ASP A 1 82 ? -2.805 1.533 -4.335 1.00 98.50 82 ASP A CA 1
ATOM 654 C C . ASP A 1 82 ? -1.283 1.490 -4.104 1.00 98.50 82 ASP A C 1
ATOM 656 O O . ASP A 1 82 ? -0.548 0.803 -4.828 1.00 98.50 82 ASP A O 1
ATOM 660 N N . ASN A 1 83 ? -0.831 2.132 -3.026 1.00 97.69 83 ASN A N 1
ATOM 661 C CA . ASN A 1 83 ? 0.572 2.161 -2.630 1.00 97.69 83 ASN A CA 1
ATOM 662 C C . ASN A 1 83 ? 1.051 0.801 -2.120 1.00 97.69 83 ASN A C 1
ATOM 664 O O . ASN A 1 83 ? 2.080 0.294 -2.560 1.00 97.69 83 ASN A O 1
ATOM 668 N N . LEU A 1 84 ? 0.313 0.162 -1.213 1.00 98.25 84 LEU A N 1
ATOM 669 C CA . LEU A 1 84 ? 0.788 -1.074 -0.588 1.00 98.25 84 LEU A CA 1
ATOM 670 C C . LEU A 1 84 ? 0.708 -2.281 -1.521 1.00 98.25 84 LEU A C 1
ATOM 672 O O . LEU A 1 84 ? 1.591 -3.133 -1.473 1.00 98.25 84 LEU A O 1
ATOM 676 N N . THR A 1 85 ? -0.229 -2.318 -2.465 1.00 98.38 85 THR A N 1
ATOM 677 C CA . THR A 1 85 ? -0.174 -3.329 -3.532 1.00 98.38 85 THR A CA 1
ATOM 678 C C . THR A 1 85 ? 1.037 -3.115 -4.449 1.00 98.38 85 THR A C 1
ATOM 680 O O . THR A 1 85 ? 1.668 -4.088 -4.852 1.00 98.38 85 THR A O 1
ATOM 683 N N . THR A 1 86 ? 1.465 -1.870 -4.705 1.00 96.75 86 THR A N 1
ATOM 684 C CA . THR A 1 86 ? 2.726 -1.592 -5.430 1.00 96.75 86 THR A CA 1
ATOM 685 C C . THR A 1 86 ? 3.932 -2.241 -4.748 1.00 96.75 86 THR A C 1
ATOM 687 O O . THR A 1 86 ? 4.791 -2.814 -5.415 1.00 96.75 86 THR A O 1
ATOM 690 N N . THR A 1 87 ? 3.978 -2.236 -3.416 1.00 95.94 87 THR A N 1
ATOM 691 C CA . THR A 1 87 ? 5.067 -2.897 -2.682 1.00 95.94 87 THR A CA 1
ATOM 692 C C . THR A 1 87 ? 5.092 -4.419 -2.889 1.00 95.94 87 THR A C 1
ATOM 694 O O . THR A 1 87 ? 6.166 -5.019 -2.935 1.00 95.94 87 THR A O 1
ATOM 697 N N . THR A 1 88 ? 3.932 -5.055 -3.098 1.00 97.75 88 THR A N 1
ATOM 698 C CA . THR A 1 88 ? 3.846 -6.482 -3.447 1.00 97.75 88 THR A CA 1
ATOM 699 C C . THR A 1 88 ? 4.402 -6.763 -4.838 1.00 97.75 88 THR A C 1
ATOM 701 O O . THR A 1 88 ? 5.112 -7.748 -5.020 1.00 97.75 88 THR A O 1
ATOM 704 N N . LEU A 1 89 ? 4.149 -5.878 -5.807 1.00 96.56 89 LEU A N 1
ATOM 705 C CA . LEU A 1 89 ? 4.739 -5.972 -7.145 1.00 96.56 89 LEU A CA 1
ATOM 706 C C . LEU A 1 89 ? 6.271 -5.960 -7.065 1.00 96.56 89 LEU A C 1
ATOM 708 O O . LEU A 1 89 ? 6.923 -6.811 -7.667 1.00 96.56 89 LEU A O 1
ATOM 712 N N . VAL A 1 90 ? 6.843 -5.061 -6.259 1.00 96.00 90 VAL A N 1
ATOM 713 C CA . VAL A 1 90 ? 8.296 -4.993 -6.016 1.00 96.00 90 VAL A CA 1
ATOM 714 C C . VAL A 1 90 ? 8.830 -6.294 -5.415 1.00 96.00 90 VAL A C 1
ATOM 716 O O . VAL A 1 90 ? 9.903 -6.758 -5.807 1.00 96.00 90 VAL A O 1
ATOM 719 N N . ALA A 1 91 ? 8.080 -6.919 -4.502 1.00 96.88 91 ALA A N 1
ATOM 720 C CA . ALA A 1 91 ? 8.438 -8.223 -3.942 1.00 96.88 91 ALA A CA 1
ATOM 721 C C . ALA A 1 91 ? 8.436 -9.342 -5.004 1.00 96.88 91 ALA A C 1
ATOM 723 O O . ALA A 1 91 ? 9.243 -10.270 -4.931 1.00 96.88 91 ALA A O 1
ATOM 724 N N . SER A 1 92 ? 7.562 -9.243 -6.009 1.00 95.88 92 SER A N 1
ATOM 725 C CA . SER A 1 92 ? 7.453 -10.201 -7.118 1.00 95.88 92 SER A CA 1
ATOM 726 C C . SER A 1 92 ? 8.455 -9.968 -8.253 1.00 95.88 92 SER A C 1
ATOM 728 O O . SER A 1 92 ? 8.642 -10.848 -9.102 1.00 95.88 92 SER A O 1
ATOM 730 N N . ALA A 1 93 ? 9.089 -8.796 -8.291 1.00 95.19 93 ALA A N 1
ATOM 731 C CA . ALA A 1 93 ? 10.007 -8.413 -9.349 1.00 95.19 93 ALA A CA 1
ATOM 732 C C . ALA A 1 93 ? 11.327 -9.194 -9.293 1.00 95.19 93 ALA A C 1
ATOM 734 O O . ALA A 1 93 ? 11.854 -9.546 -8.231 1.00 95.19 93 ALA A O 1
ATOM 735 N N . ARG A 1 94 ? 11.903 -9.417 -10.474 1.00 93.88 94 ARG A N 1
ATOM 736 C CA . ARG A 1 94 ? 13.259 -9.946 -10.679 1.00 93.88 94 ARG A CA 1
ATOM 737 C C . ARG A 1 94 ? 13.889 -9.237 -11.881 1.00 93.88 94 ARG A C 1
ATOM 739 O O . ARG A 1 94 ? 13.139 -8.712 -12.701 1.00 93.88 94 ARG A O 1
ATOM 746 N N . PRO A 1 95 ? 15.222 -9.248 -12.037 1.00 93.62 95 PRO A N 1
ATOM 747 C CA . PRO A 1 95 ? 15.861 -8.612 -13.186 1.00 93.62 95 PRO A CA 1
ATOM 748 C C . PRO A 1 95 ? 15.238 -9.065 -14.520 1.00 93.62 95 PRO A C 1
ATOM 750 O O . PRO A 1 95 ? 15.123 -10.264 -14.786 1.00 93.62 95 PRO A O 1
ATOM 753 N N . GLY A 1 96 ? 14.793 -8.106 -15.332 1.00 90.06 96 GLY A N 1
ATOM 754 C CA . GLY A 1 96 ? 14.111 -8.304 -16.613 1.00 90.06 96 GLY A CA 1
ATOM 755 C C . GLY A 1 96 ? 12.626 -8.688 -16.531 1.00 90.06 96 GLY A C 1
ATOM 756 O O . GLY A 1 96 ? 12.018 -9.000 -17.562 1.00 90.06 96 GLY A O 1
ATOM 757 N N . PHE A 1 97 ? 12.020 -8.720 -15.342 1.00 89.31 97 PHE A N 1
ATOM 758 C CA . PHE A 1 97 ? 10.615 -9.077 -15.158 1.00 89.31 97 PHE A CA 1
ATOM 759 C C . PHE A 1 97 ? 9.967 -8.295 -14.009 1.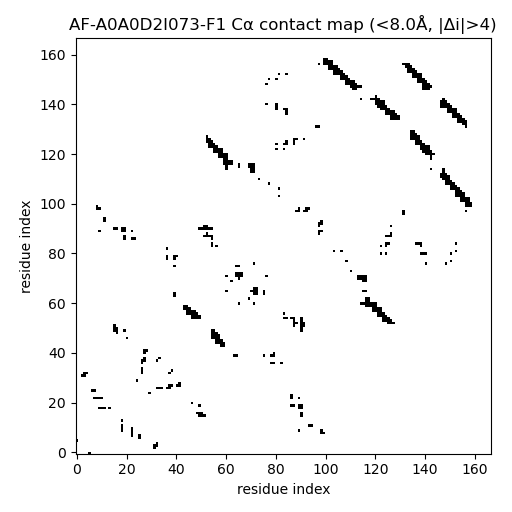00 89.31 97 PHE A C 1
ATOM 761 O O . PHE A 1 97 ? 10.262 -8.527 -12.837 1.00 89.31 97 PHE A O 1
ATOM 768 N N . MET A 1 98 ? 9.001 -7.440 -14.364 1.00 89.00 98 MET A N 1
ATOM 769 C CA . MET A 1 98 ? 8.273 -6.548 -13.442 1.00 89.00 98 MET A CA 1
ATOM 770 C C . MET A 1 98 ? 9.163 -5.516 -12.733 1.00 89.00 98 MET A C 1
ATOM 772 O O . MET A 1 98 ? 8.799 -4.996 -11.687 1.00 89.00 98 MET A O 1
ATOM 776 N N . ASP A 1 99 ? 10.323 -5.218 -13.306 1.00 90.94 99 ASP A N 1
ATOM 777 C CA . ASP A 1 99 ? 11.357 -4.337 -12.761 1.00 90.94 99 ASP A CA 1
ATOM 778 C C . ASP A 1 99 ? 11.402 -2.957 -13.439 1.00 90.94 99 ASP A C 1
ATOM 780 O O . ASP A 1 99 ? 12.350 -2.195 -13.262 1.00 90.94 99 ASP A O 1
ATOM 784 N N . VAL A 1 100 ? 10.364 -2.628 -14.210 1.00 90.25 100 VAL A N 1
ATOM 785 C CA . VAL A 1 100 ? 10.194 -1.339 -14.890 1.00 90.25 100 VAL A CA 1
ATOM 786 C C . VAL A 1 100 ? 9.082 -0.521 -14.238 1.00 90.25 100 VAL A C 1
ATOM 788 O O . VAL A 1 100 ? 8.233 -1.061 -13.525 1.00 90.25 100 VAL A O 1
ATOM 791 N N . GLY A 1 101 ? 9.057 0.784 -14.525 1.00 90.19 101 GLY A N 1
ATOM 792 C CA . GLY A 1 101 ? 7.986 1.670 -14.072 1.00 90.19 101 GLY A CA 1
ATOM 793 C C . GLY A 1 101 ? 6.605 1.148 -14.474 1.00 90.19 101 GLY A C 1
ATOM 794 O O . GLY A 1 101 ? 6.447 0.458 -15.481 1.00 90.19 101 GLY A O 1
ATOM 795 N N . HIS A 1 102 ? 5.589 1.471 -13.687 1.00 94.00 102 HIS A N 1
ATOM 796 C CA . HIS A 1 102 ? 4.222 1.021 -13.918 1.00 94.00 102 HIS A CA 1
ATOM 797 C C . HIS A 1 102 ? 3.225 2.068 -13.439 1.00 94.00 102 HIS A C 1
ATOM 799 O O . HIS A 1 102 ? 3.522 2.871 -12.557 1.00 94.00 102 HIS A O 1
ATOM 805 N N . VAL A 1 103 ? 2.008 2.003 -13.960 1.00 95.75 103 VAL A N 1
ATOM 806 C CA . VAL A 1 103 ? 0.903 2.862 -13.529 1.00 95.75 103 VAL A CA 1
ATOM 807 C C . VAL A 1 103 ? -0.355 2.044 -13.308 1.00 95.75 103 VAL A C 1
ATOM 809 O O . VAL A 1 103 ? -0.547 0.987 -13.917 1.00 95.75 103 VAL A O 1
ATOM 812 N N . SER A 1 104 ? -1.203 2.536 -12.413 1.00 97.94 104 SER A N 1
ATOM 813 C CA . SER A 1 104 ? -2.519 1.969 -12.149 1.00 97.94 104 SER A CA 1
ATOM 814 C C . SER A 1 104 ? -3.384 2.113 -13.404 1.00 97.94 104 SER A C 1
ATOM 816 O O . SER A 1 104 ? -3.534 3.202 -13.953 1.00 97.94 104 SER A O 1
ATOM 818 N N . ARG A 1 105 ? -3.916 0.992 -13.897 1.00 97.38 105 ARG A N 1
ATOM 819 C CA . ARG A 1 105 ? -4.860 0.946 -15.023 1.00 97.38 105 ARG A CA 1
ATOM 820 C C . ARG A 1 105 ? -6.293 0.990 -14.517 1.00 97.38 105 ARG A C 1
ATOM 822 O O . ARG A 1 105 ? -7.143 1.628 -15.129 1.00 97.38 105 ARG A O 1
ATOM 829 N N . ASN A 1 106 ? -6.553 0.258 -13.442 1.00 98.31 106 ASN A N 1
ATOM 830 C CA . ASN A 1 106 ? -7.866 0.144 -12.840 1.00 98.31 106 ASN A CA 1
ATOM 831 C C . ASN A 1 106 ? -7.726 -0.313 -11.385 1.00 98.31 106 ASN A C 1
ATOM 833 O O . ASN A 1 106 ? -6.941 -1.214 -11.096 1.00 98.31 106 ASN A O 1
ATOM 837 N N . ILE A 1 107 ? -8.508 0.273 -10.485 1.00 98.62 107 ILE A N 1
ATOM 838 C CA . ILE A 1 107 ? -8.621 -0.188 -9.103 1.00 98.62 107 ILE A CA 1
ATOM 839 C C . ILE A 1 107 ? -10.099 -0.246 -8.723 1.00 98.62 107 ILE A C 1
ATOM 841 O O . ILE A 1 107 ? -10.792 0.768 -8.675 1.00 98.62 107 ILE A O 1
ATOM 845 N N . ASN A 1 108 ? -10.599 -1.457 -8.488 1.00 98.69 108 ASN A N 1
ATOM 846 C CA . ASN A 1 108 ? -11.969 -1.689 -8.043 1.00 98.69 108 ASN A CA 1
ATOM 847 C C . ASN A 1 108 ? -11.973 -1.856 -6.531 1.00 98.69 108 ASN A C 1
ATOM 849 O O . ASN A 1 108 ? -11.326 -2.766 -6.021 1.00 98.69 108 ASN A O 1
ATOM 853 N N . MET A 1 109 ? -12.726 -1.013 -5.830 1.00 98.75 109 MET A N 1
ATOM 854 C CA . MET A 1 109 ? -12.802 -0.999 -4.370 1.00 98.75 109 MET A CA 1
ATOM 855 C C . MET A 1 109 ? -14.144 -1.559 -3.895 1.00 98.75 109 MET A C 1
ATOM 857 O O . MET A 1 109 ? -15.189 -1.251 -4.461 1.00 98.75 109 MET A O 1
ATOM 861 N N . THR A 1 110 ? -14.135 -2.337 -2.817 1.00 98.81 110 THR A N 1
ATOM 862 C CA . THR A 1 110 ? -15.341 -2.739 -2.082 1.00 98.81 110 THR A CA 1
ATOM 863 C C . THR A 1 110 ? -15.179 -2.373 -0.611 1.00 98.81 110 THR A C 1
ATOM 865 O O . THR A 1 110 ? -14.227 -2.799 0.043 1.00 98.81 110 THR A O 1
ATOM 868 N N . TYR A 1 111 ? -16.123 -1.592 -0.086 1.00 98.81 111 TYR A N 1
ATOM 869 C CA . TYR A 1 111 ? -16.135 -1.108 1.295 1.00 98.81 111 TYR A CA 1
ATOM 870 C C . TYR A 1 111 ? -17.190 -1.881 2.081 1.00 98.81 111 TYR A C 1
ATOM 872 O O . TYR A 1 111 ? -18.387 -1.697 1.883 1.00 98.81 111 TYR A O 1
ATOM 880 N N . LEU A 1 112 ? -16.738 -2.784 2.945 1.00 98.69 112 LEU A N 1
ATOM 881 C CA . LEU A 1 112 ? -17.592 -3.736 3.649 1.00 98.69 112 LEU A CA 1
ATOM 882 C C . LEU A 1 112 ? -17.975 -3.238 5.041 1.00 98.69 112 LEU A C 1
ATOM 884 O O . LEU A 1 112 ? -19.084 -3.492 5.506 1.00 98.69 112 LEU A O 1
ATOM 888 N N . ARG A 1 113 ? -17.036 -2.587 5.738 1.00 98.56 113 ARG A N 1
ATOM 889 C CA . ARG A 1 113 ? -17.193 -2.168 7.137 1.00 98.56 113 ARG A CA 1
ATOM 890 C C . ARG A 1 113 ? -16.483 -0.833 7.370 1.00 98.56 113 ARG A C 1
ATOM 892 O O . ARG A 1 113 ? -15.399 -0.635 6.819 1.00 98.56 113 ARG A O 1
ATOM 899 N N . PRO A 1 114 ? -17.058 0.079 8.173 1.00 98.25 114 PRO A N 1
ATOM 900 C CA . PRO A 1 114 ? -16.370 1.305 8.547 1.00 98.25 114 PRO A CA 1
ATOM 901 C C . PRO A 1 114 ? -15.178 0.988 9.455 1.00 98.25 114 PRO A C 1
ATOM 903 O O . PRO A 1 114 ? -15.277 0.126 10.324 1.00 98.25 114 PRO A O 1
ATOM 906 N N . VAL A 1 115 ? -14.090 1.735 9.285 1.00 98.62 115 VAL A N 1
ATOM 907 C CA . VAL A 1 115 ? -12.958 1.766 10.220 1.00 98.62 115 VAL A CA 1
ATOM 908 C C . VAL A 1 115 ? -12.941 3.148 10.856 1.00 98.62 115 VAL A C 1
ATOM 910 O O . VAL A 1 115 ? -13.012 4.146 10.137 1.00 98.62 115 VAL A O 1
ATOM 913 N N . VAL A 1 116 ? -12.924 3.211 12.182 1.00 98.12 116 VAL A N 1
ATOM 914 C CA . VAL A 1 116 ? -12.950 4.473 12.936 1.00 98.12 116 VAL A CA 1
ATOM 915 C C . VAL A 1 116 ? -11.541 5.018 13.148 1.00 98.12 116 VAL A C 1
ATOM 917 O O . VAL A 1 116 ? -10.567 4.270 13.080 1.00 98.12 116 VAL A O 1
ATOM 920 N N . GLU A 1 117 ? -11.446 6.320 13.401 1.00 98.38 117 GLU A N 1
ATOM 921 C CA . GLU A 1 117 ? -10.210 6.962 13.859 1.00 98.38 117 GLU A CA 1
ATOM 922 C C . GLU A 1 117 ? -9.593 6.219 15.061 1.00 98.38 117 GLU A C 1
ATOM 924 O O . GLU A 1 117 ? -10.313 5.716 15.927 1.00 98.38 117 GLU A O 1
ATOM 929 N N . GLY A 1 118 ? -8.262 6.127 15.092 1.00 98.00 118 GLY A N 1
ATOM 930 C CA . GLY A 1 118 ? -7.480 5.459 16.136 1.00 98.00 118 GLY A CA 1
ATOM 931 C C . GLY A 1 118 ? -7.431 3.932 16.028 1.00 98.00 118 GLY A C 1
ATOM 932 O O . GLY A 1 118 ? -6.748 3.279 16.812 1.00 98.00 118 GLY A O 1
ATOM 933 N N . ALA A 1 119 ? -8.139 3.323 15.072 1.00 98.12 119 ALA A N 1
ATOM 934 C CA . ALA A 1 119 ? -8.059 1.882 14.860 1.00 98.12 119 ALA A CA 1
ATOM 935 C C . ALA A 1 119 ? -6.720 1.486 14.220 1.00 98.12 119 ALA A C 1
ATOM 937 O O . ALA A 1 119 ? -6.342 2.025 13.179 1.00 98.12 119 ALA A O 1
ATOM 938 N N . THR A 1 120 ? -6.052 0.476 14.775 1.00 98.31 120 THR A N 1
ATOM 939 C CA . THR A 1 120 ? -4.923 -0.191 14.114 1.00 98.31 120 THR A CA 1
ATOM 940 C C . THR A 1 120 ? -5.444 -1.248 13.149 1.00 98.31 120 THR A C 1
ATOM 942 O O . THR A 1 120 ? -6.197 -2.143 13.536 1.00 98.31 120 THR A O 1
ATOM 945 N N . VAL A 1 121 ? -5.032 -1.165 11.885 1.00 98.75 121 VAL A N 1
ATOM 946 C CA . VAL A 1 121 ? -5.442 -2.098 10.832 1.00 98.75 121 VAL A CA 1
ATOM 947 C C . VAL A 1 121 ? -4.259 -2.850 10.248 1.00 98.75 121 VAL A C 1
ATOM 949 O O . VAL A 1 121 ? -3.141 -2.346 10.148 1.00 98.75 121 VAL A O 1
ATOM 952 N N . ARG A 1 122 ? -4.541 -4.069 9.800 1.00 98.75 122 ARG A N 1
ATOM 953 C CA . ARG A 1 122 ? -3.655 -4.882 8.973 1.00 98.75 122 ARG A CA 1
ATOM 954 C C . ARG A 1 122 ? -3.966 -4.624 7.512 1.00 98.75 122 ARG A C 1
ATOM 956 O O . ARG A 1 122 ? -5.131 -4.665 7.131 1.00 98.75 122 ARG A O 1
ATOM 963 N N . VAL A 1 123 ? -2.946 -4.422 6.687 1.00 98.88 123 VAL A N 1
ATOM 964 C CA . VAL A 1 123 ? -3.113 -4.380 5.232 1.00 98.88 123 VAL A CA 1
ATOM 965 C C . VAL A 1 123 ? -2.386 -5.552 4.610 1.00 98.88 123 VAL A C 1
ATOM 967 O O . VAL A 1 123 ? -1.176 -5.691 4.767 1.00 98.88 123 VAL A O 1
ATOM 970 N N . VAL A 1 124 ? -3.130 -6.405 3.920 1.00 98.88 124 VAL A N 1
ATOM 971 C CA . VAL A 1 124 ? -2.609 -7.583 3.229 1.00 98.88 124 VAL A CA 1
ATOM 972 C C . VAL A 1 124 ? -2.724 -7.339 1.736 1.00 98.88 124 VAL A C 1
ATOM 974 O O . VAL A 1 124 ? -3.801 -7.016 1.240 1.00 98.88 124 VAL A O 1
ATOM 977 N N . CYS A 1 125 ? -1.618 -7.494 1.018 1.00 98.88 125 CYS A N 1
ATOM 978 C CA . CYS A 1 125 ? -1.580 -7.334 -0.428 1.00 98.88 125 CYS A CA 1
ATOM 979 C C . CYS A 1 125 ? -0.938 -8.555 -1.081 1.00 98.88 125 CYS A C 1
ATOM 981 O O . CYS A 1 125 ? 0.054 -9.080 -0.575 1.00 98.88 125 CYS A O 1
ATOM 983 N N . GLU A 1 126 ? -1.515 -9.006 -2.191 1.00 98.56 126 GLU A N 1
ATOM 984 C CA . GLU A 1 126 ? -1.158 -10.249 -2.873 1.00 98.56 126 GLU A CA 1
ATOM 985 C C . GLU A 1 126 ? -1.093 -10.044 -4.391 1.00 98.56 126 GLU A C 1
ATOM 987 O O . GLU A 1 126 ? -1.964 -9.401 -4.984 1.00 98.56 126 GLU A O 1
ATOM 992 N N . LEU A 1 127 ? -0.076 -10.622 -5.033 1.00 98.19 127 LEU A N 1
ATOM 993 C CA . LEU A 1 127 ? -0.039 -10.777 -6.484 1.00 98.19 127 LEU A CA 1
ATOM 994 C C . LEU A 1 127 ? -0.970 -11.931 -6.866 1.00 98.19 127 LEU A C 1
ATOM 996 O O . LEU A 1 127 ? -0.713 -13.079 -6.512 1.00 98.19 127 LEU A O 1
ATOM 1000 N N . VAL A 1 128 ? -2.019 -11.633 -7.630 1.00 97.75 128 VAL A N 1
ATOM 1001 C CA . VAL A 1 128 ? -2.974 -12.640 -8.116 1.00 97.75 128 VAL A CA 1
ATOM 1002 C C . VAL A 1 128 ? -2.480 -13.246 -9.425 1.00 97.75 128 VAL A C 1
ATOM 1004 O O . VAL A 1 128 ? -2.451 -14.463 -9.588 1.00 97.75 128 VAL A O 1
ATOM 1007 N N . ALA A 1 129 ? -2.075 -12.395 -10.369 1.00 96.12 129 ALA A N 1
ATOM 1008 C CA . ALA A 1 129 ? -1.551 -12.820 -11.659 1.00 96.12 129 ALA A CA 1
ATOM 1009 C C . ALA A 1 129 ? -0.548 -11.803 -12.201 1.00 96.12 129 ALA A C 1
ATOM 1011 O O . ALA A 1 129 ? -0.745 -10.592 -12.104 1.00 96.12 129 ALA A O 1
ATOM 1012 N N . GLY A 1 130 ? 0.520 -12.304 -12.816 1.00 92.88 130 GLY A N 1
ATOM 1013 C CA . GLY A 1 130 ? 1.613 -11.479 -13.303 1.00 92.88 130 GLY A CA 1
ATOM 1014 C C . GLY A 1 130 ? 2.057 -11.852 -14.712 1.00 92.88 130 GLY A C 1
ATOM 1015 O O . GLY A 1 130 ? 2.492 -12.977 -14.950 1.00 92.88 130 GLY A O 1
ATOM 1016 N N . GLY A 1 131 ? 1.967 -10.905 -15.647 1.00 90.06 131 GLY A N 1
ATOM 1017 C CA . GLY A 1 131 ? 2.356 -11.088 -17.044 1.00 90.06 131 GLY A CA 1
ATOM 1018 C C . GLY A 1 131 ? 3.496 -10.170 -17.484 1.00 90.06 131 GLY A C 1
ATOM 1019 O O . GLY A 1 131 ? 4.109 -9.463 -16.691 1.00 90.06 131 GLY A O 1
ATOM 1020 N N . ARG A 1 132 ? 3.775 -10.157 -18.796 1.00 87.00 132 ARG A N 1
ATOM 1021 C CA . ARG A 1 132 ? 4.795 -9.267 -19.383 1.00 87.00 132 ARG A CA 1
ATOM 1022 C C . ARG A 1 132 ? 4.377 -7.794 -19.362 1.00 87.00 132 ARG A C 1
ATOM 1024 O O . ARG A 1 132 ? 5.240 -6.929 -19.242 1.00 87.00 132 ARG A O 1
ATOM 1031 N N . THR A 1 133 ? 3.085 -7.516 -19.505 1.00 91.25 133 THR A N 1
ATOM 1032 C CA . THR A 1 133 ? 2.566 -6.150 -19.707 1.00 91.25 133 THR A CA 1
ATOM 1033 C C . THR A 1 133 ? 1.660 -5.691 -18.573 1.00 91.25 133 THR A C 1
ATOM 1035 O O . THR A 1 133 ? 1.619 -4.503 -18.275 1.00 91.25 133 THR A O 1
ATOM 1038 N N . LEU A 1 134 ? 0.937 -6.622 -17.952 1.00 94.44 134 LEU A N 1
ATOM 1039 C CA . LEU A 1 134 ? -0.086 -6.343 -16.953 1.00 94.44 134 LEU A CA 1
ATOM 1040 C C . LEU A 1 134 ? 0.143 -7.198 -15.714 1.00 94.44 134 LEU A C 1
ATOM 1042 O O . LEU A 1 134 ? 0.635 -8.328 -15.814 1.00 94.44 134 LEU A O 1
ATOM 1046 N N . VAL A 1 135 ? -0.280 -6.667 -14.576 1.00 96.75 135 VAL A N 1
ATOM 1047 C CA . VAL A 1 135 ? -0.372 -7.398 -13.313 1.00 96.75 135 VAL A CA 1
ATOM 1048 C C . VAL A 1 135 ? -1.719 -7.138 -12.666 1.00 96.75 135 VAL A C 1
ATOM 1050 O O . VAL A 1 135 ? -2.249 -6.033 -12.774 1.00 96.75 135 VAL A O 1
ATOM 1053 N N . ASN A 1 136 ? -2.241 -8.157 -11.995 1.00 97.94 136 ASN A N 1
ATOM 1054 C CA . ASN A 1 136 ? -3.442 -8.089 -11.180 1.00 97.94 136 ASN A CA 1
ATOM 1055 C C . ASN A 1 136 ? -3.063 -8.378 -9.728 1.00 97.94 136 ASN A C 1
ATOM 1057 O O . ASN A 1 136 ? -2.372 -9.359 -9.433 1.00 97.94 136 ASN A O 1
ATOM 1061 N N . MET A 1 137 ? -3.508 -7.508 -8.833 1.00 98.44 137 MET A N 1
ATOM 1062 C CA . MET A 1 137 ? -3.213 -7.574 -7.410 1.00 98.44 137 MET A CA 1
ATOM 1063 C C . MET A 1 137 ? -4.498 -7.505 -6.602 1.00 98.44 137 MET A C 1
ATOM 1065 O O . MET A 1 137 ? -5.482 -6.901 -7.029 1.00 98.44 137 MET A O 1
ATOM 1069 N N . LYS A 1 138 ? -4.469 -8.093 -5.412 1.00 98.75 138 LYS A N 1
ATOM 1070 C CA . LYS A 1 138 ? -5.537 -8.000 -4.425 1.00 98.75 138 LYS A CA 1
ATOM 1071 C C . LYS A 1 138 ? -5.013 -7.280 -3.190 1.00 98.75 138 LYS A C 1
ATOM 1073 O O . LYS A 1 138 ? -3.889 -7.529 -2.763 1.00 98.75 138 LYS A O 1
ATOM 1078 N N . GLY A 1 139 ? -5.826 -6.401 -2.619 1.00 98.88 139 GLY A N 1
ATOM 1079 C CA . GLY A 1 139 ? -5.539 -5.727 -1.357 1.00 98.88 139 GLY A CA 1
ATOM 1080 C C . GLY A 1 139 ? -6.695 -5.874 -0.375 1.00 98.88 139 GLY A C 1
ATOM 1081 O O . GLY A 1 139 ? -7.856 -5.881 -0.781 1.00 98.88 139 GLY A O 1
ATOM 1082 N N . GLU A 1 140 ? -6.395 -5.982 0.914 1.00 98.94 140 GLU A N 1
ATOM 1083 C CA . GLU A 1 140 ? -7.381 -6.036 1.993 1.00 98.94 140 GLU A CA 1
ATOM 1084 C C . GLU A 1 140 ? -6.915 -5.200 3.185 1.00 98.94 140 GLU A C 1
ATOM 1086 O O . GLU A 1 140 ? -5.808 -5.388 3.680 1.00 98.94 140 GLU A O 1
ATOM 1091 N N . ILE A 1 141 ? -7.775 -4.302 3.666 1.00 98.88 141 ILE A N 1
ATOM 1092 C CA . ILE A 1 141 ? -7.657 -3.653 4.975 1.00 98.88 141 ILE A CA 1
ATOM 1093 C C . ILE A 1 141 ? -8.499 -4.466 5.955 1.00 98.88 141 ILE A C 1
ATOM 1095 O O . ILE A 1 141 ? -9.701 -4.637 5.745 1.00 98.88 141 ILE A O 1
ATOM 1099 N N . ILE A 1 142 ? -7.876 -4.960 7.018 1.00 98.88 142 ILE A N 1
ATOM 1100 C CA . ILE A 1 142 ? -8.446 -5.891 7.989 1.00 98.88 142 ILE A CA 1
ATOM 1101 C C . ILE A 1 142 ? -8.367 -5.269 9.384 1.00 98.88 142 ILE A C 1
ATOM 1103 O O . ILE A 1 142 ? -7.304 -4.827 9.817 1.00 98.88 142 ILE A O 1
ATOM 1107 N N . GLN A 1 143 ? -9.486 -5.289 10.104 1.00 98.50 143 GLN A N 1
ATOM 1108 C CA . GLN A 1 143 ? -9.582 -4.904 11.511 1.00 98.50 143 GLN A CA 1
ATOM 1109 C C . GLN A 1 143 ? -10.179 -6.078 12.293 1.00 98.50 143 GLN A C 1
ATOM 1111 O O . GLN A 1 143 ? -11.193 -6.638 11.875 1.00 98.50 143 GLN A O 1
ATOM 1116 N N . ASP A 1 144 ? -9.539 -6.485 13.392 1.00 96.00 144 ASP A N 1
ATOM 1117 C CA . ASP A 1 144 ? -10.000 -7.579 14.265 1.00 96.00 144 ASP A CA 1
ATOM 1118 C C . ASP A 1 144 ? -10.355 -8.873 13.501 1.00 96.00 144 ASP A C 1
ATOM 1120 O O . ASP A 1 144 ? -11.387 -9.509 13.723 1.00 96.00 144 ASP A O 1
ATOM 1124 N N . GLY A 1 145 ? -9.516 -9.230 12.521 1.00 96.88 145 GLY A N 1
ATOM 1125 C CA . GLY A 1 145 ? -9.692 -10.418 11.678 1.00 96.88 145 GLY A CA 1
ATOM 1126 C C . GLY A 1 145 ? -10.803 -10.315 10.625 1.00 96.88 145 GLY A C 1
ATOM 1127 O O . GLY A 1 145 ? -11.062 -11.286 9.917 1.00 96.88 145 GLY A O 1
ATOM 1128 N N . LYS A 1 146 ? -11.463 -9.159 10.483 1.00 98.31 146 LYS A N 1
ATOM 1129 C CA . LYS A 1 146 ? -12.522 -8.927 9.492 1.00 98.31 146 LYS A CA 1
ATOM 1130 C C . LYS A 1 146 ? -12.041 -7.975 8.403 1.00 98.31 146 LYS A C 1
ATOM 1132 O O . LYS A 1 146 ? -11.530 -6.899 8.694 1.00 98.31 146 LYS A O 1
ATOM 1137 N N . VAL A 1 147 ? -12.268 -8.336 7.141 1.00 98.81 147 VAL A N 1
ATOM 1138 C CA . VAL A 1 147 ? -11.986 -7.452 5.998 1.00 98.81 147 VAL A CA 1
ATOM 1139 C C . VAL A 1 147 ? -12.935 -6.251 6.036 1.00 98.81 147 VAL A C 1
ATOM 1141 O O . VAL A 1 147 ? -14.153 -6.412 5.962 1.00 98.81 147 VAL A O 1
ATOM 1144 N N . CYS A 1 148 ? -12.404 -5.040 6.147 1.00 98.88 148 CYS A N 1
ATOM 1145 C CA . CYS A 1 148 ? -13.181 -3.801 6.127 1.00 98.88 148 CYS A CA 1
ATOM 1146 C C . CYS A 1 148 ? -13.242 -3.195 4.726 1.00 98.88 148 CYS A C 1
ATOM 1148 O O . CYS A 1 148 ? -14.298 -2.725 4.304 1.00 98.88 148 CYS A O 1
ATOM 1150 N N . VAL A 1 149 ? -12.131 -3.251 3.992 1.00 98.88 149 VAL A N 1
ATOM 1151 C CA . VAL A 1 149 ? -12.022 -2.766 2.612 1.00 98.88 149 VAL A CA 1
ATOM 1152 C C . VAL A 1 149 ? -11.219 -3.776 1.811 1.00 98.88 149 VAL A C 1
ATOM 1154 O O . VAL A 1 149 ? -10.233 -4.303 2.314 1.00 98.88 149 VAL A O 1
ATOM 1157 N N . THR A 1 150 ? -11.608 -4.039 0.570 1.00 98.88 150 THR A N 1
ATOM 1158 C CA . THR A 1 150 ? -10.807 -4.845 -0.357 1.00 98.88 150 THR A CA 1
ATOM 1159 C C . THR A 1 150 ? -10.738 -4.194 -1.726 1.00 98.88 150 THR A C 1
ATOM 1161 O O . THR A 1 150 ? -11.639 -3.439 -2.100 1.00 98.88 150 THR A O 1
ATOM 1164 N N . CYS A 1 151 ? -9.670 -4.473 -2.468 1.00 98.88 151 CYS A N 1
ATOM 1165 C CA . CYS A 1 151 ? -9.541 -4.056 -3.848 1.00 98.88 151 CYS A CA 1
ATOM 1166 C C . CYS A 1 151 ? -9.008 -5.153 -4.766 1.00 98.88 151 CYS A C 1
ATOM 1168 O O . CYS A 1 151 ? -8.274 -6.047 -4.337 1.00 98.88 151 CYS A O 1
ATOM 1170 N N . LEU A 1 152 ? -9.352 -5.020 -6.046 1.00 98.75 152 LEU A N 1
ATOM 1171 C CA . LEU A 1 152 ? -8.611 -5.603 -7.159 1.00 98.75 152 LEU A CA 1
ATOM 1172 C C . LEU A 1 152 ? -7.934 -4.467 -7.918 1.00 98.75 152 LEU A C 1
ATOM 1174 O O . LEU A 1 152 ? -8.597 -3.501 -8.299 1.00 98.75 152 LEU A O 1
ATOM 1178 N N . HIS A 1 153 ? -6.629 -4.582 -8.122 1.00 98.75 153 HIS A N 1
ATOM 1179 C CA . HIS A 1 153 ? -5.795 -3.527 -8.667 1.00 98.75 153 HIS A CA 1
ATOM 1180 C C . HIS A 1 153 ? -4.995 -4.035 -9.865 1.00 98.75 153 HIS A C 1
ATOM 1182 O O . HIS A 1 153 ? -4.086 -4.855 -9.731 1.00 98.75 153 HIS A O 1
ATOM 1188 N N . ASP A 1 154 ? -5.332 -3.509 -11.035 1.00 98.19 154 ASP A N 1
ATOM 1189 C CA . ASP A 1 154 ? -4.630 -3.760 -12.281 1.00 98.19 154 ASP A CA 1
ATOM 1190 C C . ASP A 1 154 ? -3.604 -2.661 -12.537 1.00 98.19 154 ASP A C 1
ATOM 1192 O O . ASP A 1 154 ? -3.948 -1.475 -12.584 1.00 98.19 154 ASP A O 1
ATOM 1196 N N . LYS A 1 155 ? -2.353 -3.050 -12.786 1.00 97.88 155 LYS A N 1
ATOM 1197 C CA . LYS A 1 155 ? -1.298 -2.132 -13.233 1.00 97.88 155 LYS A CA 1
ATOM 1198 C C . LYS A 1 155 ? -0.754 -2.544 -14.594 1.00 97.88 155 LYS A C 1
ATOM 1200 O O . LYS A 1 155 ? -0.772 -3.720 -14.965 1.00 97.88 155 LYS A O 1
ATOM 1205 N N . VAL A 1 156 ? -0.261 -1.558 -15.337 1.00 96.50 156 VAL A N 1
ATOM 1206 C CA . VAL A 1 156 ? 0.410 -1.737 -16.629 1.00 96.50 156 VAL A CA 1
ATOM 1207 C C . VAL A 1 156 ? 1.850 -1.252 -16.543 1.00 96.50 156 VAL A C 1
ATOM 1209 O O . VAL A 1 156 ? 2.124 -0.203 -15.961 1.00 96.50 156 VAL A O 1
ATOM 1212 N N . PHE A 1 157 ? 2.772 -2.015 -17.125 1.00 94.62 157 PHE A N 1
ATOM 1213 C CA . PHE A 1 157 ? 4.181 -1.642 -17.200 1.00 94.62 157 PHE A CA 1
ATOM 1214 C C . PHE A 1 157 ? 4.423 -0.572 -18.268 1.00 94.62 157 PHE A C 1
ATOM 1216 O O . PHE A 1 157 ? 4.033 -0.730 -19.426 1.00 94.62 157 PHE A O 1
ATOM 1223 N N . LEU A 1 158 ? 5.129 0.487 -17.883 1.00 90.06 158 LEU A N 1
ATOM 1224 C CA . LEU A 1 158 ? 5.652 1.531 -18.753 1.00 90.06 158 LEU A CA 1
ATOM 1225 C C . LEU A 1 158 ? 6.888 0.990 -19.474 1.00 90.06 158 LEU A C 1
ATOM 1227 O O . LEU A 1 158 ? 8.024 1.132 -19.025 1.00 90.06 158 LEU A O 1
ATOM 1231 N N . ARG A 1 159 ? 6.659 0.310 -20.594 1.00 79.31 159 ARG A N 1
ATOM 1232 C CA . ARG A 1 159 ? 7.733 -0.080 -21.510 1.00 79.31 159 ARG A CA 1
ATOM 1233 C C . ARG A 1 159 ? 8.020 1.077 -22.458 1.00 79.31 159 ARG A C 1
ATOM 1235 O O . ARG A 1 159 ? 7.098 1.797 -22.839 1.00 79.31 159 ARG A O 1
ATOM 1242 N N . GLN A 1 160 ? 9.279 1.230 -22.867 1.00 65.12 160 GLN A N 1
ATOM 1243 C CA . GLN A 1 160 ? 9.578 2.111 -23.993 1.00 65.12 160 GLN A CA 1
ATOM 1244 C C . GLN A 1 160 ? 8.785 1.633 -25.220 1.00 65.12 160 GLN A C 1
ATOM 1246 O O . GLN A 1 160 ? 8.672 0.415 -25.423 1.00 65.12 160 GLN A O 1
ATOM 1251 N N . PRO A 1 161 ? 8.206 2.554 -26.012 1.00 56.81 161 PRO A N 1
ATOM 1252 C CA . PRO A 1 161 ? 7.618 2.172 -27.283 1.00 56.81 161 PRO A CA 1
ATOM 1253 C C . PRO A 1 161 ? 8.683 1.443 -28.115 1.00 56.81 161 PRO A C 1
ATOM 1255 O O . PRO A 1 161 ? 9.856 1.822 -28.045 1.00 56.81 161 PRO A O 1
ATOM 1258 N N . PRO A 1 162 ? 8.317 0.394 -28.875 1.00 59.72 162 PRO A N 1
ATOM 1259 C CA . PRO A 1 162 ? 9.244 -0.175 -29.846 1.00 59.72 162 PRO A CA 1
ATOM 1260 C C . PRO A 1 162 ? 9.746 0.943 -30.765 1.00 59.72 162 PRO A C 1
ATOM 1262 O O . PRO A 1 162 ? 8.986 1.868 -31.069 1.00 59.72 162 PRO A O 1
ATOM 1265 N N . GLU A 1 163 ? 11.013 0.872 -31.189 1.00 61.47 163 GLU A N 1
ATOM 1266 C CA . GLU A 1 163 ? 11.517 1.833 -32.170 1.00 61.47 163 GLU A CA 1
ATOM 1267 C C . GLU A 1 163 ? 10.573 1.865 -33.379 1.00 61.47 163 GLU A C 1
ATOM 1269 O O . GLU A 1 163 ? 10.077 0.804 -33.786 1.00 61.47 163 GLU A O 1
ATOM 1274 N N . PRO A 1 164 ? 10.290 3.055 -33.944 1.00 62.78 164 PRO A N 1
ATOM 1275 C CA . PRO A 1 164 ? 9.490 3.139 -35.148 1.00 62.78 164 PRO A CA 1
ATOM 1276 C C . PRO A 1 164 ? 10.094 2.200 -36.187 1.00 62.78 164 PRO A C 1
ATOM 1278 O O . PRO A 1 164 ? 11.278 2.302 -36.513 1.00 62.78 164 PRO A O 1
ATOM 1281 N N . SER A 1 165 ? 9.283 1.268 -36.689 1.00 68.19 165 SER A N 1
ATOM 1282 C CA . SER A 1 165 ? 9.679 0.453 -37.830 1.00 68.19 165 SER A CA 1
ATOM 1283 C C . SER A 1 165 ? 10.123 1.405 -38.932 1.00 68.19 165 SER A C 1
ATOM 1285 O O . SER A 1 165 ? 9.340 2.265 -39.339 1.00 68.19 165 SER A O 1
ATOM 1287 N N . LYS A 1 166 ? 11.367 1.266 -39.401 1.00 59.38 166 LYS A N 1
ATOM 1288 C CA . LYS A 1 166 ? 11.798 1.910 -40.643 1.00 59.38 166 LYS A CA 1
ATOM 1289 C C . LYS A 1 166 ? 10.911 1.324 -41.743 1.00 59.38 166 LYS A C 1
ATOM 1291 O O . LYS A 1 166 ? 11.076 0.156 -42.088 1.00 59.38 166 LYS 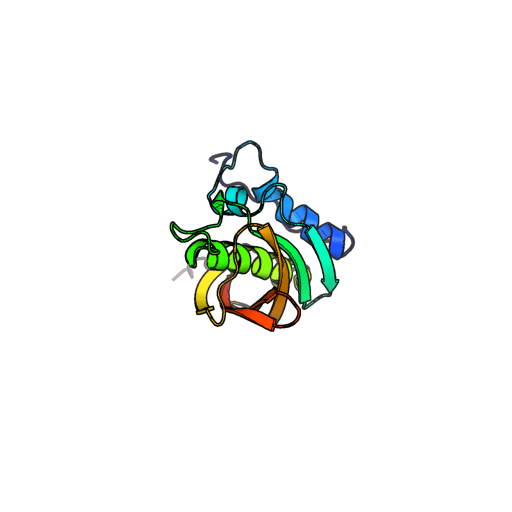A O 1
ATOM 1296 N N . LEU A 1 167 ? 9.891 2.078 -42.149 1.00 47.50 167 LEU A N 1
ATOM 1297 C CA . LEU A 1 167 ? 9.128 1.828 -43.370 1.00 47.50 167 LEU A CA 1
ATOM 1298 C C . LEU A 1 167 ? 10.014 2.146 -44.574 1.00 47.50 167 LEU A C 1
ATOM 1300 O O . LEU A 1 167 ? 10.786 3.129 -44.478 1.00 47.50 167 LEU A O 1
#

InterPro domains:
  IPR003736 Phenylacetic acid degradation-related domain [TIGR00369] (53-147)
  IPR006683 Thioesterase domain [PF03061] (69-145)
  IPR029069 HotDog domain superfamily [SSF54637] (40-151)
  IPR039298 Acyl-coenzyme A thioesterase 13 [PTHR21660] (22-159)

Sequence (167 aa):
MDPRYVMKGIDFSLPLRERVIEYQKNFLEDPNFDGFDAYALRNNVRCISVSPTRTEWELEILPHLCNKGGKLHGGAACTILDNLTTTTLVASARPGFMDVGHVSRNINMTYLRPVVEGATVRVVCELVAGGRTLVNMKGEIIQDGKVCVTCLHDKVFLRQPPEPSKL

Nearest PDB structures (foldseek):
  7qv0-assembly1_C-2  TM=8.413E-01  e=1.420E-07  Candidatus Scalindua brodae
  7qv0-assembly1_A-2  TM=8.372E-01  e=7.375E-07  Candidatus Scalindua brodae
  5byu-assembly2_E  TM=7.499E-01  e=1.842E-06  Legionella pneumophila subsp. pneumophila str. Philadelphia 1
  2cye-assembly3_D  TM=7.775E-01  e=6.637E-06  Thermus thermophilus HB8
  5byu-assembly1_A  TM=6.893E-01  e=1.958E-06  Legionella pneumophila subsp. pneumophila str. Philadelphia 1

Foldseek 3Di:
DQLQPDADFQDPVDDLQVSLVVNLCSALVRPSYDDPLNVLDHPFKDWDDAALFKTKIKGFQAQVQDDPVQWRDPVSVVSVQLSVLVSSLSSNDDVPFSRADKDWPDKDKDFAATHGGGFMWMKMKGFPDGDRFKTWIKIFTDGPNHTGMIMIIMMTGDDDDPDPPPD

Solvent-accessible surface area (backbone atoms only — not comparable to full-atom values): 9358 Å² total; per-residue (Å²): 129,66,76,61,77,64,75,76,75,80,55,81,88,47,58,67,57,56,28,33,54,58,52,51,38,51,46,54,66,33,93,66,43,84,46,76,61,26,67,73,38,49,99,47,64,43,86,73,49,68,45,55,46,32,29,32,34,37,34,60,34,48,74,91,41,33,38,100,83,49,26,60,20,71,66,47,55,48,46,52,41,57,54,50,35,50,41,14,49,55,36,55,33,45,96,96,41,72,67,61,56,66,46,81,72,48,73,51,77,46,84,74,46,90,47,48,57,73,41,66,31,39,36,44,16,32,56,74,46,81,60,96,54,44,35,37,29,37,28,34,36,27,47,95,92,38,70,23,32,38,35,44,38,32,33,34,55,60,66,81,76,76,77,79,76,87,123

Radius of gyration: 16.47 Å; Cα contacts (8 Å, |Δi|>4): 333; chains: 1; bounding box: 39×31×60 Å

Secondary structure (DSSP, 8-state):
--GGG------TTS-HHHHHHHHHHHHHS-TT---HHHHHHTTTEEEEEEETTEEEEEEE--GGGB-TTSBB-HHHHHHHHHHHHHHHHHHH-BTTBS-S-EEEEEEEEEE-S--BTT-EEEEEEEEEEE-SSEEEEEEEEEETTEEEEEEEEEEEE-PPPPPPP--

Organism: Cladophialophora bantiana (strain ATCC 10958 / CBS 173.52 / CDC B-1940 / NIH 8579) (NCBI:txid1442370)

Mean predicted aligned error: 3.89 Å

pLDDT: mean 94.26, std 8.49, range [47.5, 98.94]